Protein AF-A0AAV2HL04-F1 (afdb_monomer)

InterPro domains:
  IPR007726 SS18, N-terminal [PF05030] (14-73)

Sequence (78 aa):
MSTAYVPPHQKPPNPPPTQATIQKMLDENTQLIQTISDYQMKGKSTECIQYQQLLHRNLVYLANLADSSTNVHALLPV

Radius of gyration: 20.86 Å; Cα contacts (8 Å, |Δi|>4): 20; chains: 1; bounding box: 35×48×64 Å

Organism: Lymnaea stagnalis (NCBI:txid6523)

Secondary structure (DSSP, 8-state):
----------PPP-PPPPHHHHHHHHHHHHHHHHHHHHHHHTT-HHHHHHHHHHHHHHHHHHHHHHHHHS-SSSS---

Solvent-accessible surface area (backbone atoms only — not comparable to full-atom values): 4886 Å² total; per-residue (Å²): 139,81,85,80,82,77,82,83,78,80,70,74,74,75,74,74,82,47,70,68,56,54,51,52,51,52,51,50,44,52,54,45,53,54,51,35,52,54,26,57,78,71,67,39,60,70,60,27,53,55,47,48,54,52,45,49,51,53,52,51,50,52,50,53,48,53,52,66,68,50,64,81,85,79,82,78,84,134

Foldseek 3Di:
DDDDDDDDDPPPDDPQQDPVNLVVLVVVLVVLVVVLVVCVVVVVVVVNVVSVVVSVVSVVVVVVSVVVVPPVPPDDDD

Nearest PDB structures (foldseek):
  2jd7-assembly1_L  TM=6.967E-01  e=8.783E+00  Pyrococcus furiosus
  2x17-assembly1_4  TM=6.478E-01  e=8.783E+00  Pyrococcus furiosus

Mean predicted aligned error: 12.39 Å

Structure (mmCIF, N/CA/C/O backbone):
data_AF-A0AAV2HL04-F1
#
_entry.id   AF-A0AAV2HL04-F1
#
loop_
_atom_site.group_PDB
_atom_site.id
_atom_site.type_symbol
_atom_site.label_atom_id
_atom_site.label_alt_id
_atom_site.label_comp_id
_atom_site.label_asym_id
_atom_site.label_entity_id
_atom_site.label_seq_id
_atom_site.pdbx_PDB_ins_code
_atom_site.Cartn_x
_atom_site.Cartn_y
_atom_site.Cartn_z
_atom_site.occupancy
_atom_site.B_iso_or_equiv
_atom_site.auth_seq_id
_atom_site.auth_comp_id
_atom_site.auth_asym_id
_atom_site.auth_atom_id
_atom_site.pdbx_PDB_model_num
ATOM 1 N N . MET A 1 1 ? 22.645 26.230 -48.043 1.00 50.38 1 MET A N 1
ATOM 2 C CA . MET A 1 1 ? 22.208 26.429 -46.647 1.00 50.38 1 MET A CA 1
ATOM 3 C C . MET A 1 1 ? 20.932 25.632 -46.464 1.00 50.38 1 MET A C 1
ATOM 5 O O . MET A 1 1 ? 19.924 26.019 -47.035 1.00 50.38 1 MET A O 1
ATOM 9 N N . SER A 1 2 ? 20.995 24.485 -45.789 1.00 47.81 2 SER A N 1
ATOM 10 C CA . SER A 1 2 ? 19.831 23.610 -45.609 1.00 47.81 2 SER A CA 1
ATOM 11 C C . SER A 1 2 ? 19.343 23.733 -44.176 1.00 47.81 2 SER A C 1
ATOM 13 O O . SER A 1 2 ? 20.100 23.516 -43.233 1.00 47.81 2 SER A O 1
ATOM 15 N N . THR A 1 3 ? 18.092 24.144 -44.026 1.00 60.22 3 THR A N 1
ATOM 16 C CA . THR A 1 3 ? 17.404 24.277 -42.748 1.00 60.22 3 THR A CA 1
ATOM 17 C C . THR A 1 3 ? 17.177 22.887 -42.156 1.00 60.22 3 THR A C 1
ATOM 19 O O . THR A 1 3 ? 16.381 22.099 -42.662 1.00 60.22 3 THR A O 1
ATOM 22 N N . ALA A 1 4 ? 17.904 22.564 -41.086 1.00 58.44 4 ALA A N 1
ATOM 23 C CA . ALA A 1 4 ? 17.635 21.381 -40.281 1.00 58.44 4 ALA A CA 1
ATOM 24 C C . ALA A 1 4 ? 16.315 21.600 -39.528 1.00 58.44 4 ALA A C 1
ATOM 26 O O . ALA A 1 4 ? 16.233 22.399 -38.596 1.00 58.44 4 ALA A O 1
ATOM 27 N N . TYR A 1 5 ? 15.266 20.925 -39.989 1.00 64.06 5 TYR A N 1
ATOM 28 C CA . TYR A 1 5 ? 13.966 20.869 -39.337 1.00 64.06 5 TYR A CA 1
ATOM 29 C C . TYR A 1 5 ? 14.105 20.078 -38.029 1.00 64.06 5 TYR A C 1
ATOM 31 O O . TYR A 1 5 ? 14.365 18.877 -38.054 1.00 64.06 5 TYR A O 1
ATOM 39 N N . VAL A 1 6 ? 13.982 20.757 -36.886 1.00 62.28 6 VAL A N 1
ATOM 40 C CA . VAL A 1 6 ? 14.024 20.137 -35.553 1.00 62.28 6 VAL A CA 1
ATOM 41 C C . VAL A 1 6 ? 12.590 19.758 -35.159 1.00 62.28 6 VAL A C 1
ATOM 43 O O . VAL A 1 6 ? 11.767 20.660 -34.990 1.00 62.28 6 VAL A O 1
ATOM 46 N N . PRO A 1 7 ? 12.238 18.464 -35.038 1.00 62.09 7 PRO A N 1
ATOM 47 C CA . PRO A 1 7 ? 10.898 18.069 -34.617 1.00 62.09 7 PRO A CA 1
ATOM 48 C C . PRO A 1 7 ? 10.656 18.437 -33.141 1.00 62.09 7 PRO A C 1
ATOM 50 O O . PRO A 1 7 ? 11.572 18.344 -32.317 1.00 62.09 7 PRO A O 1
ATOM 53 N N . PRO A 1 8 ? 9.431 18.851 -32.770 1.00 58.81 8 PRO A N 1
ATOM 54 C CA . PRO A 1 8 ? 9.131 19.269 -31.413 1.00 58.81 8 PRO A CA 1
ATOM 55 C C . PRO A 1 8 ? 8.925 18.059 -30.490 1.00 58.81 8 PRO A C 1
ATOM 57 O O . PRO A 1 8 ? 8.127 17.169 -30.765 1.00 58.81 8 PRO A O 1
ATOM 60 N N . HIS A 1 9 ? 9.583 18.102 -29.332 1.00 56.59 9 HIS A N 1
ATOM 61 C CA . HIS A 1 9 ? 9.057 17.589 -28.062 1.00 56.59 9 HIS A CA 1
ATOM 62 C C . HIS A 1 9 ? 8.687 16.097 -27.965 1.00 56.59 9 HIS A C 1
ATOM 64 O O . HIS A 1 9 ? 7.620 15.744 -27.460 1.00 56.59 9 HIS A O 1
ATOM 70 N N . GLN A 1 10 ? 9.633 15.203 -28.249 1.00 59.0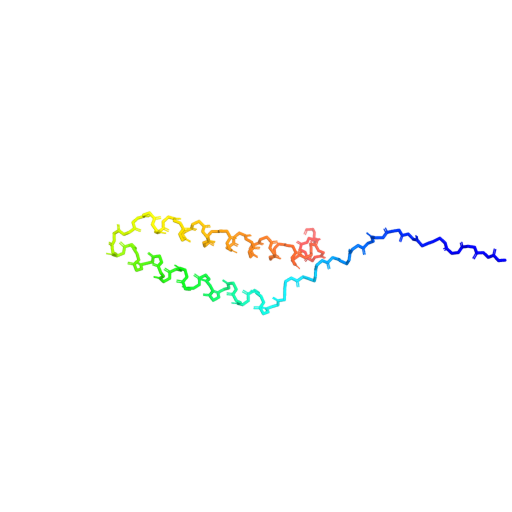3 10 GLN A N 1
ATOM 71 C CA . GLN A 1 10 ? 9.656 13.936 -27.515 1.00 59.03 10 GLN A CA 1
ATOM 72 C C . GLN A 1 10 ? 10.163 14.228 -26.097 1.00 59.03 10 GLN A C 1
ATOM 74 O O . GLN A 1 10 ? 11.364 14.226 -25.834 1.00 59.03 10 GLN A O 1
ATOM 79 N N . LYS A 1 11 ? 9.236 14.561 -25.184 1.00 61.00 11 LYS A N 1
ATOM 80 C CA . LYS A 1 11 ? 9.515 14.491 -23.743 1.00 61.00 11 LYS A CA 1
ATOM 81 C C . LYS A 1 11 ? 10.124 13.109 -23.487 1.00 61.00 11 LYS A C 1
ATOM 83 O O . LYS A 1 11 ? 9.522 12.132 -23.942 1.00 61.00 11 LYS A O 1
ATOM 88 N N . PRO A 1 12 ? 11.293 13.009 -22.833 1.00 57.25 12 PRO A N 1
ATOM 89 C CA . PRO A 1 12 ? 11.865 11.708 -22.542 1.00 57.25 12 PRO A CA 1
ATOM 90 C C . PRO A 1 12 ? 10.810 10.892 -21.785 1.00 57.25 12 PRO A C 1
ATOM 92 O O . PRO A 1 12 ? 10.146 11.454 -20.904 1.00 57.25 12 PRO A O 1
ATOM 95 N N . PRO A 1 13 ? 10.593 9.613 -22.140 1.00 59.41 13 PRO A N 1
ATOM 96 C CA . PRO A 1 13 ? 9.761 8.746 -21.325 1.00 59.41 13 PRO A CA 1
ATOM 97 C C . PRO A 1 13 ? 10.331 8.809 -19.911 1.00 59.41 13 PRO A C 1
ATOM 99 O O . PRO A 1 13 ? 11.549 8.710 -19.738 1.00 59.41 13 PRO A O 1
ATOM 102 N N . ASN A 1 14 ? 9.473 9.061 -18.918 1.00 60.47 14 ASN A N 1
ATOM 103 C CA . ASN A 1 14 ? 9.893 9.000 -17.524 1.00 60.47 14 ASN A CA 1
ATOM 104 C C . ASN A 1 14 ? 10.721 7.721 -17.350 1.00 60.47 14 ASN A C 1
ATOM 106 O O . ASN A 1 14 ? 10.279 6.669 -17.829 1.00 60.47 14 ASN A O 1
ATOM 110 N N . PRO A 1 15 ? 11.921 7.803 -16.747 1.00 60.12 15 PRO A N 1
ATOM 111 C CA . PRO A 1 15 ? 12.760 6.632 -16.590 1.00 60.12 15 PRO A CA 1
ATOM 112 C C . PRO A 1 15 ? 11.922 5.527 -15.940 1.00 60.12 15 PRO A C 1
ATOM 114 O O . PRO A 1 15 ? 11.145 5.830 -15.023 1.00 60.12 15 PRO A O 1
ATOM 117 N N . PRO A 1 16 ? 12.023 4.278 -16.431 1.00 63.78 16 PRO A N 1
ATOM 118 C CA . PRO A 1 16 ? 11.304 3.171 -15.829 1.00 63.78 16 PRO A CA 1
ATOM 119 C C . PRO A 1 16 ? 11.599 3.177 -14.325 1.00 63.78 16 PRO A C 1
ATOM 121 O O . PRO A 1 16 ? 12.738 3.468 -13.935 1.00 63.78 16 PRO A O 1
ATOM 124 N N . PRO A 1 17 ? 10.586 2.939 -13.474 1.00 66.56 17 PRO A N 1
ATOM 125 C CA . PRO A 1 17 ? 10.772 2.977 -12.032 1.00 66.56 17 PRO A CA 1
ATOM 126 C C . PRO A 1 17 ? 11.957 2.088 -11.668 1.00 66.56 17 PRO A C 1
ATOM 128 O O . PRO A 1 17 ? 12.038 0.923 -12.060 1.00 66.56 17 PRO A O 1
ATOM 131 N N . THR A 1 18 ? 12.927 2.681 -10.981 1.00 77.50 18 THR A N 1
ATOM 132 C CA . THR A 1 18 ? 14.173 1.997 -10.658 1.00 77.50 18 THR A CA 1
ATOM 133 C C . THR A 1 18 ? 13.899 0.895 -9.642 1.00 77.50 18 THR A C 1
ATOM 135 O O . THR A 1 18 ? 12.949 0.965 -8.859 1.00 77.50 18 THR A O 1
ATOM 138 N N . GLN A 1 19 ? 14.765 -0.118 -9.604 1.00 80.00 19 GLN A N 1
ATOM 139 C CA . GLN A 1 19 ? 14.683 -1.194 -8.612 1.00 80.00 19 GLN A CA 1
ATOM 140 C C . GLN A 1 19 ? 14.576 -0.648 -7.175 1.00 80.00 19 GLN A C 1
ATOM 142 O O . GLN A 1 19 ? 13.837 -1.193 -6.363 1.00 80.00 19 GLN A O 1
ATOM 147 N N . ALA A 1 20 ? 15.238 0.475 -6.879 1.00 85.19 20 ALA A N 1
ATOM 148 C CA . ALA A 1 20 ? 15.136 1.164 -5.594 1.00 85.19 20 ALA A CA 1
ATOM 149 C C . ALA A 1 20 ? 13.708 1.653 -5.278 1.00 85.19 20 ALA A C 1
ATOM 151 O O . ALA A 1 20 ? 13.249 1.528 -4.144 1.00 85.19 20 ALA A O 1
ATOM 152 N N . THR A 1 21 ? 12.982 2.179 -6.269 1.00 84.88 21 THR A N 1
ATOM 153 C CA . THR A 1 21 ? 11.580 2.591 -6.107 1.00 84.88 21 THR A CA 1
ATOM 154 C C . THR A 1 21 ? 10.669 1.389 -5.870 1.00 84.88 21 THR A C 1
ATOM 156 O O . THR A 1 21 ? 9.799 1.450 -5.004 1.00 84.88 21 THR A O 1
ATOM 159 N N . ILE A 1 22 ? 10.902 0.283 -6.583 1.00 88.25 22 ILE A N 1
ATOM 160 C CA . ILE A 1 22 ? 10.157 -0.972 -6.402 1.00 88.25 22 ILE A CA 1
ATOM 161 C C . ILE A 1 22 ? 10.372 -1.516 -4.983 1.00 88.25 22 ILE A C 1
ATOM 163 O O . ILE A 1 22 ? 9.403 -1.815 -4.290 1.00 88.25 22 ILE A O 1
ATOM 167 N N . GLN A 1 23 ? 11.622 -1.565 -4.513 1.00 89.31 23 GLN A N 1
ATOM 168 C CA . GLN A 1 23 ? 11.950 -2.009 -3.153 1.00 89.31 23 GLN A CA 1
ATOM 169 C C . GLN A 1 23 ? 11.288 -1.133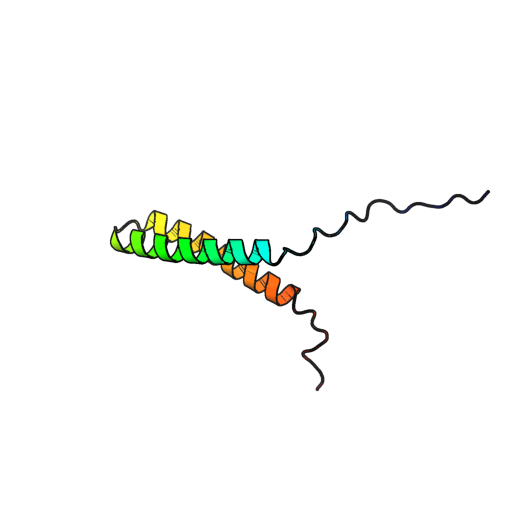 -2.086 1.00 89.31 23 GLN A C 1
ATOM 171 O O . GLN A 1 23 ? 10.747 -1.656 -1.117 1.00 89.31 23 GLN A O 1
ATOM 176 N N . LYS A 1 24 ? 11.262 0.192 -2.284 1.00 89.38 24 LYS A N 1
ATOM 177 C CA . LYS A 1 24 ? 10.561 1.105 -1.375 1.00 89.38 24 LYS A CA 1
ATOM 178 C C . LYS A 1 24 ? 9.060 0.805 -1.305 1.00 89.38 24 LYS A C 1
ATOM 180 O O . LYS A 1 24 ? 8.503 0.796 -0.215 1.00 89.38 24 LYS A O 1
ATOM 185 N N . MET A 1 25 ? 8.415 0.527 -2.441 1.00 90.38 25 MET A N 1
ATOM 186 C CA . MET A 1 25 ? 7.003 0.123 -2.452 1.00 90.38 25 MET A CA 1
ATOM 187 C C . MET A 1 25 ? 6.769 -1.220 -1.752 1.00 90.38 25 MET A C 1
ATOM 189 O O . MET A 1 25 ? 5.744 -1.390 -1.101 1.00 90.38 25 MET A O 1
ATOM 193 N N . LEU A 1 26 ? 7.694 -2.176 -1.867 1.00 93.25 26 LEU A N 1
ATOM 194 C CA . LEU A 1 26 ? 7.589 -3.460 -1.167 1.00 93.25 26 LEU A CA 1
ATOM 195 C C . LEU A 1 26 ? 7.730 -3.303 0.355 1.00 93.25 26 LEU A C 1
ATOM 197 O O . LEU A 1 26 ? 6.981 -3.932 1.106 1.00 93.25 26 LEU A O 1
ATOM 201 N N . ASP A 1 27 ? 8.636 -2.435 0.810 1.00 94.75 27 ASP A N 1
ATOM 202 C CA . ASP A 1 27 ? 8.755 -2.077 2.227 1.00 94.75 27 ASP A CA 1
ATOM 203 C C . ASP A 1 27 ? 7.472 -1.402 2.737 1.00 94.75 27 ASP A C 1
ATOM 205 O O . ASP A 1 27 ? 6.899 -1.821 3.744 1.00 94.75 27 ASP A O 1
ATOM 209 N N . GLU A 1 28 ? 6.944 -0.439 1.975 1.00 94.44 28 GLU A N 1
ATOM 210 C CA . GLU A 1 28 ? 5.683 0.238 2.285 1.00 94.44 28 GLU A CA 1
ATOM 211 C C . GLU A 1 28 ? 4.517 -0.757 2.377 1.00 94.44 28 GLU A C 1
ATOM 213 O O . GLU A 1 28 ? 3.747 -0.718 3.334 1.00 94.44 28 GLU A O 1
ATOM 218 N N . ASN A 1 29 ? 4.421 -1.712 1.448 1.00 95.44 29 ASN A N 1
ATOM 219 C CA . ASN A 1 29 ? 3.406 -2.765 1.494 1.00 95.44 29 ASN A CA 1
ATOM 220 C C . ASN A 1 29 ? 3.524 -3.621 2.759 1.00 95.44 29 ASN A C 1
ATOM 222 O O . ASN A 1 29 ? 2.511 -3.971 3.364 1.00 95.44 29 ASN A O 1
ATOM 226 N N . THR A 1 30 ? 4.749 -3.926 3.189 1.00 96.12 30 THR A N 1
ATOM 227 C CA . THR A 1 30 ? 4.998 -4.695 4.414 1.00 96.12 30 THR A CA 1
ATOM 228 C C . THR A 1 30 ? 4.526 -3.923 5.646 1.00 96.12 30 THR A C 1
ATOM 230 O O . THR A 1 30 ? 3.812 -4.475 6.486 1.00 96.12 30 THR A O 1
ATOM 233 N N . GLN A 1 31 ? 4.845 -2.630 5.7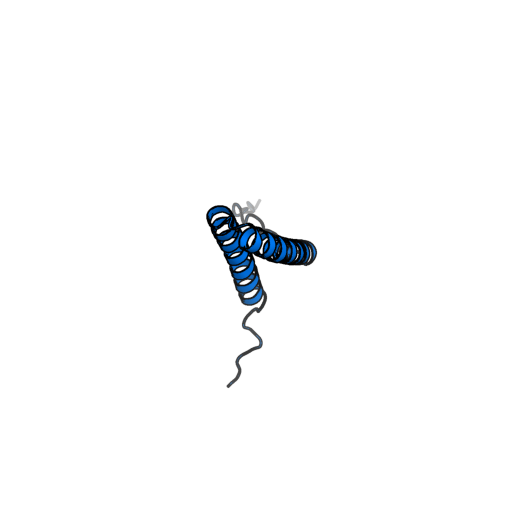29 1.00 95.88 31 GLN A N 1
ATOM 234 C CA . GLN A 1 31 ? 4.383 -1.765 6.817 1.00 95.88 31 GLN A CA 1
ATOM 235 C C . GLN A 1 31 ? 2.861 -1.576 6.811 1.00 95.88 31 GLN A C 1
ATOM 237 O O . GLN A 1 31 ? 2.234 -1.601 7.874 1.00 95.88 31 GLN A O 1
ATOM 242 N N . LEU A 1 32 ? 2.247 -1.442 5.633 1.00 95.44 32 LEU A N 1
ATOM 243 C CA . LEU A 1 32 ? 0.795 -1.349 5.483 1.00 95.44 32 LEU A CA 1
ATOM 244 C C . LEU A 1 32 ? 0.100 -2.608 5.999 1.00 95.44 32 LEU A C 1
ATOM 246 O O . LEU A 1 32 ? -0.850 -2.490 6.764 1.00 95.44 32 LEU A O 1
ATOM 250 N N . ILE A 1 33 ? 0.588 -3.802 5.652 1.00 95.69 33 ILE A N 1
ATOM 251 C CA . ILE A 1 33 ? 0.013 -5.071 6.128 1.00 95.69 33 ILE A CA 1
ATOM 252 C C . ILE A 1 33 ? 0.084 -5.168 7.658 1.00 95.69 33 ILE A C 1
ATOM 254 O O . ILE A 1 33 ? -0.911 -5.516 8.297 1.00 95.69 33 ILE A O 1
ATOM 258 N N . GLN A 1 34 ? 1.226 -4.815 8.255 1.00 96.25 34 GLN A N 1
ATOM 259 C CA . GLN A 1 34 ? 1.387 -4.796 9.715 1.00 96.25 34 GLN A CA 1
ATOM 260 C C . GLN A 1 34 ? 0.421 -3.805 10.376 1.00 96.25 34 GLN A C 1
ATOM 262 O O . GLN A 1 34 ? -0.279 -4.149 11.327 1.00 96.25 34 GLN A O 1
ATOM 267 N N . THR A 1 35 ? 0.324 -2.596 9.822 1.00 94.75 35 THR A N 1
ATOM 268 C CA . THR A 1 35 ? -0.564 -1.536 10.320 1.00 94.75 35 THR A CA 1
ATOM 269 C C . THR A 1 35 ? -2.039 -1.928 10.206 1.00 94.75 35 THR A C 1
ATOM 271 O O . THR A 1 35 ? -2.812 -1.720 11.139 1.00 94.75 35 THR A O 1
ATOM 274 N N . ILE A 1 36 ? -2.441 -2.543 9.089 1.00 95.00 36 ILE A N 1
ATOM 275 C CA . ILE A 1 36 ? -3.799 -3.060 8.877 1.00 95.00 36 ILE A CA 1
ATOM 276 C C . ILE A 1 36 ? -4.129 -4.122 9.929 1.00 95.00 36 ILE A C 1
ATOM 278 O O . ILE A 1 36 ? -5.199 -4.058 10.529 1.00 95.00 36 ILE A O 1
ATOM 282 N N . SER A 1 37 ? -3.217 -5.067 10.176 1.00 95.00 37 SER A N 1
ATOM 283 C CA . SER A 1 37 ? -3.395 -6.119 11.186 1.00 95.00 37 SER A CA 1
ATOM 284 C C . SER A 1 37 ? -3.598 -5.531 12.588 1.00 95.00 37 SER A C 1
ATOM 286 O O . SER A 1 37 ? -4.560 -5.868 13.280 1.00 95.00 37 SER A O 1
ATOM 288 N N . ASP A 1 38 ? -2.763 -4.565 12.978 1.00 95.12 38 ASP A N 1
ATOM 289 C CA . ASP A 1 38 ? -2.878 -3.868 14.262 1.00 95.12 38 ASP A CA 1
ATOM 290 C C . ASP A 1 38 ? -4.207 -3.092 14.388 1.00 95.12 38 ASP A C 1
ATOM 292 O O . ASP A 1 38 ? -4.885 -3.159 15.419 1.00 95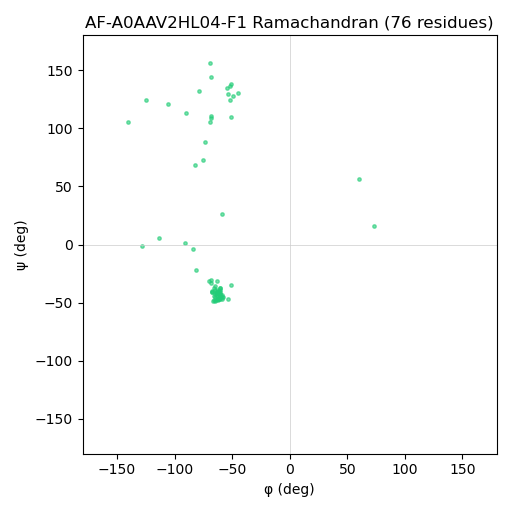.12 38 ASP A O 1
ATOM 296 N N . TYR A 1 39 ? -4.658 -2.423 13.320 1.00 93.56 39 TYR A N 1
ATOM 297 C CA . TYR A 1 39 ? -5.950 -1.730 13.318 1.00 93.56 39 TYR A CA 1
ATOM 298 C C . TYR A 1 39 ? -7.159 -2.660 13.333 1.00 93.56 39 TYR A C 1
ATOM 300 O O . TYR A 1 39 ? -8.169 -2.310 13.951 1.00 93.56 39 TYR A O 1
ATOM 308 N N . GLN A 1 40 ? -7.065 -3.847 12.733 1.00 91.19 40 GLN A N 1
ATOM 309 C CA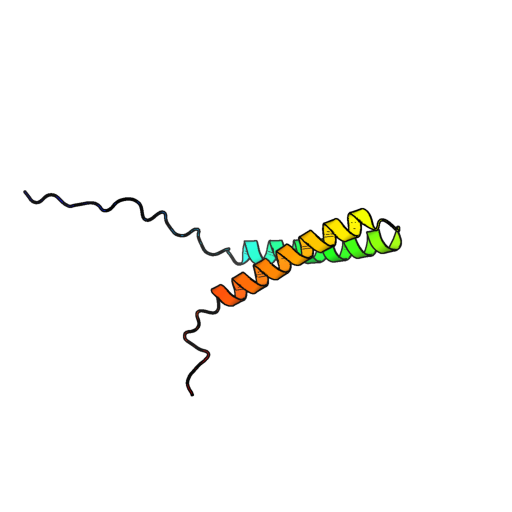 . GLN A 1 40 ? -8.096 -4.876 12.870 1.00 91.19 40 GLN A CA 1
ATOM 310 C C . GLN A 1 40 ? -8.224 -5.331 14.324 1.00 91.19 40 GLN A C 1
ATOM 312 O O . GLN A 1 40 ? -9.338 -5.375 14.844 1.00 91.19 40 GLN A O 1
ATOM 317 N N . MET A 1 41 ? -7.102 -5.570 15.013 1.00 93.06 41 MET A N 1
ATOM 318 C CA . MET A 1 41 ? -7.107 -5.938 16.435 1.00 93.06 41 MET A CA 1
ATOM 319 C C . MET A 1 41 ? -7.678 -4.831 17.333 1.00 93.06 41 MET A C 1
ATOM 321 O O . MET A 1 41 ? -8.317 -5.121 18.341 1.00 93.06 41 MET A O 1
ATOM 325 N N . LYS A 1 42 ? -7.498 -3.560 16.955 1.00 93.31 42 LYS A N 1
ATOM 326 C CA . LYS A 1 42 ? -8.028 -2.390 17.681 1.00 93.31 42 LYS A CA 1
ATOM 327 C C . LYS A 1 42 ? -9.482 -2.040 17.335 1.00 93.31 42 LYS A C 1
ATOM 329 O O . LYS A 1 42 ? -10.021 -1.099 17.913 1.00 93.31 42 LYS A O 1
ATOM 334 N N . GLY A 1 43 ? -10.115 -2.742 16.390 1.00 91.69 43 GLY A N 1
ATOM 335 C CA . GLY A 1 43 ? -11.484 -2.455 15.941 1.00 91.69 43 GLY A CA 1
ATOM 336 C C . GLY A 1 43 ? -11.625 -1.194 15.074 1.00 91.69 43 GLY A C 1
ATOM 337 O O . GLY A 1 43 ? -12.737 -0.710 14.861 1.00 91.69 43 GLY A O 1
ATOM 338 N N . LYS A 1 44 ? -10.521 -0.656 14.539 1.00 91.00 44 LYS A N 1
ATOM 339 C CA . LYS A 1 44 ? -10.489 0.541 13.679 1.00 91.00 44 LYS A CA 1
ATOM 340 C C . LYS A 1 44 ? -10.819 0.190 12.224 1.00 91.00 44 LYS A C 1
ATOM 342 O O . LYS A 1 44 ? -9.966 0.237 11.339 1.00 91.00 44 LYS A O 1
ATOM 347 N N . SER A 1 45 ? -12.072 -0.199 11.980 1.00 86.75 45 SER A N 1
ATOM 348 C CA . SER A 1 45 ? -12.517 -0.679 10.659 1.00 86.75 45 SER A CA 1
ATOM 349 C C . SER A 1 45 ? -12.368 0.366 9.548 1.00 86.75 45 SER A C 1
ATOM 351 O O . SER A 1 45 ? -11.986 0.015 8.436 1.00 86.75 45 SER A O 1
ATOM 353 N N . THR A 1 46 ? -12.615 1.646 9.833 1.00 91.50 46 THR A N 1
ATOM 354 C CA . THR A 1 46 ? -12.531 2.719 8.828 1.00 91.50 46 THR A CA 1
ATOM 355 C C . THR A 1 46 ? -11.098 2.928 8.338 1.00 91.50 46 THR A C 1
ATOM 357 O O . THR A 1 46 ? -10.847 2.928 7.133 1.00 91.50 46 THR A O 1
ATOM 360 N N . GLU A 1 47 ? -10.141 3.042 9.261 1.00 91.69 47 GLU A N 1
ATOM 361 C CA . GLU A 1 47 ? -8.717 3.136 8.942 1.00 91.69 47 GLU A CA 1
ATOM 362 C C . GLU A 1 47 ? -8.239 1.884 8.199 1.00 91.69 47 GLU A C 1
ATOM 364 O O . GLU A 1 47 ? -7.584 1.998 7.167 1.00 91.69 47 GLU A O 1
ATOM 369 N N . CYS A 1 48 ? -8.632 0.691 8.657 1.00 92.19 48 CYS A N 1
ATOM 370 C CA . CYS A 1 48 ? -8.304 -0.574 8.001 1.00 92.19 48 CYS A CA 1
ATOM 371 C C . CYS A 1 48 ? -8.707 -0.581 6.514 1.00 92.19 48 CYS A C 1
ATOM 373 O O . CYS A 1 48 ? -7.885 -0.919 5.663 1.00 92.19 48 CYS A O 1
ATOM 375 N N . ILE A 1 49 ? -9.927 -0.138 6.183 1.00 92.44 49 ILE A N 1
ATOM 376 C CA . ILE A 1 49 ? -10.405 -0.050 4.793 1.00 92.44 49 ILE A CA 1
ATOM 377 C C . ILE A 1 49 ? -9.558 0.937 3.977 1.00 92.44 49 ILE A C 1
ATOM 379 O O . ILE A 1 49 ? -9.190 0.637 2.841 1.00 92.44 49 ILE A O 1
ATOM 383 N N . GLN A 1 50 ? -9.208 2.094 4.546 1.00 93.62 50 GLN A N 1
ATOM 384 C CA . GLN A 1 50 ? -8.371 3.083 3.863 1.00 93.62 50 GLN A CA 1
ATOM 385 C C . GLN A 1 50 ? -6.982 2.517 3.536 1.00 93.62 50 GLN A C 1
ATOM 387 O O . GLN A 1 50 ? -6.518 2.620 2.398 1.00 93.62 50 GLN A O 1
ATOM 392 N N . TYR A 1 51 ? -6.337 1.867 4.506 1.00 94.38 51 TYR A N 1
ATOM 393 C CA . TYR A 1 51 ? -5.028 1.254 4.295 1.00 94.38 51 TYR A CA 1
ATOM 394 C C . TYR A 1 51 ? -5.095 0.053 3.343 1.00 94.38 51 TYR A C 1
ATOM 396 O O . TYR A 1 51 ? -4.176 -0.135 2.547 1.00 94.38 51 TYR A O 1
ATOM 404 N N . GLN A 1 52 ? -6.192 -0.712 3.336 1.00 92.81 52 GLN A N 1
ATOM 405 C CA . GLN A 1 52 ? -6.411 -1.776 2.350 1.00 92.81 52 GLN A CA 1
ATOM 406 C C . GLN A 1 52 ? -6.501 -1.240 0.919 1.00 92.81 52 GLN A C 1
ATOM 408 O O . GLN A 1 52 ? -5.916 -1.835 0.016 1.00 92.81 52 GLN A O 1
ATOM 413 N N . GLN A 1 53 ? -7.191 -0.117 0.695 1.00 94.81 53 GLN A N 1
ATOM 414 C CA . GLN A 1 53 ? -7.260 0.502 -0.634 1.00 94.81 53 GLN A CA 1
ATOM 415 C C . GLN A 1 53 ? -5.882 0.969 -1.114 1.00 94.81 53 GLN A C 1
ATOM 417 O O . GLN A 1 53 ? -5.531 0.767 -2.279 1.00 94.81 53 GLN A O 1
ATOM 422 N N . LEU A 1 54 ? -5.083 1.553 -0.216 1.00 92.75 54 LEU A N 1
ATOM 423 C CA . LEU A 1 54 ? -3.717 1.968 -0.527 1.00 92.75 54 LEU A CA 1
ATOM 424 C C . LEU A 1 54 ? -2.829 0.763 -0.874 1.00 92.75 54 LEU A C 1
ATOM 426 O O . LEU A 1 54 ? -2.179 0.764 -1.920 1.00 92.75 54 LEU A O 1
ATOM 430 N N . LEU A 1 55 ? -2.872 -0.294 -0.056 1.00 93.75 55 LEU A N 1
ATOM 431 C CA . LEU A 1 55 ? -2.148 -1.539 -0.311 1.00 93.75 55 LEU A CA 1
ATOM 432 C C . LEU A 1 55 ? -2.553 -2.157 -1.656 1.00 93.75 55 LEU A C 1
ATOM 434 O O . LEU A 1 55 ? -1.693 -2.536 -2.449 1.00 93.75 55 LEU A O 1
ATOM 438 N N . HIS A 1 56 ? -3.854 -2.211 -1.952 1.00 94.12 56 HIS A N 1
ATOM 439 C CA . HIS A 1 56 ? -4.360 -2.726 -3.222 1.00 94.12 56 HIS A CA 1
ATOM 440 C C . HIS A 1 56 ? -3.805 -1.937 -4.413 1.00 94.12 56 HIS A C 1
ATOM 442 O O . HIS A 1 56 ? -3.318 -2.534 -5.372 1.00 94.12 56 HIS A O 1
ATOM 448 N N . ARG A 1 57 ? -3.803 -0.600 -4.337 1.00 92.69 57 ARG A N 1
ATOM 449 C CA . ARG A 1 57 ? -3.237 0.254 -5.388 1.00 92.69 57 ARG A CA 1
ATOM 450 C C . ARG A 1 57 ? -1.750 -0.019 -5.607 1.00 92.69 57 ARG A C 1
ATOM 452 O O . ARG A 1 57 ? -1.325 -0.103 -6.759 1.00 92.69 57 ARG A O 1
ATOM 459 N N . ASN A 1 58 ? -0.976 -0.184 -4.536 1.00 90.88 58 ASN A N 1
ATOM 460 C CA . ASN A 1 58 ? 0.451 -0.481 -4.640 1.00 90.88 58 ASN A CA 1
ATOM 461 C C . ASN A 1 58 ? 0.696 -1.847 -5.295 1.00 90.88 58 ASN A C 1
ATOM 463 O O . ASN A 1 58 ? 1.552 -1.959 -6.170 1.00 90.88 58 ASN A O 1
ATOM 467 N N . LEU A 1 59 ? -0.080 -2.870 -4.930 1.00 92.00 59 LEU A N 1
ATOM 468 C CA . LEU A 1 59 ? 0.019 -4.204 -5.529 1.00 92.00 59 LEU A CA 1
ATOM 469 C C . LEU A 1 59 ? -0.377 -4.206 -7.010 1.00 92.00 59 LEU A C 1
ATOM 471 O O . LEU A 1 59 ? 0.343 -4.772 -7.827 1.00 92.00 59 LEU A O 1
ATOM 475 N N . VAL A 1 60 ? -1.472 -3.530 -7.373 1.00 92.94 60 VAL A N 1
ATOM 476 C CA . VAL A 1 60 ? -1.906 -3.396 -8.774 1.00 92.94 60 VAL A CA 1
ATOM 477 C C . VAL A 1 60 ? -0.872 -2.630 -9.597 1.00 92.94 60 VAL A C 1
ATOM 479 O O . VAL A 1 60 ? -0.577 -3.017 -10.723 1.00 92.94 60 VAL A O 1
ATOM 482 N N . TYR A 1 61 ? -0.279 -1.567 -9.046 1.00 90.19 61 TYR A N 1
ATOM 483 C CA . TYR A 1 61 ? 0.801 -0.845 -9.718 1.00 90.19 61 TYR A CA 1
ATOM 484 C C . TYR A 1 61 ? 2.026 -1.735 -9.947 1.00 90.19 61 TYR A C 1
ATOM 486 O O . TYR A 1 61 ? 2.556 -1.755 -11.054 1.00 90.19 61 TYR A O 1
ATOM 494 N N . LEU A 1 62 ? 2.453 -2.501 -8.938 1.00 88.88 62 LEU A N 1
ATOM 495 C CA . LEU A 1 62 ? 3.565 -3.444 -9.072 1.00 88.88 62 LEU A CA 1
ATOM 496 C C . LEU A 1 62 ? 3.262 -4.551 -10.091 1.00 88.88 62 LEU A C 1
ATOM 498 O O . LEU A 1 6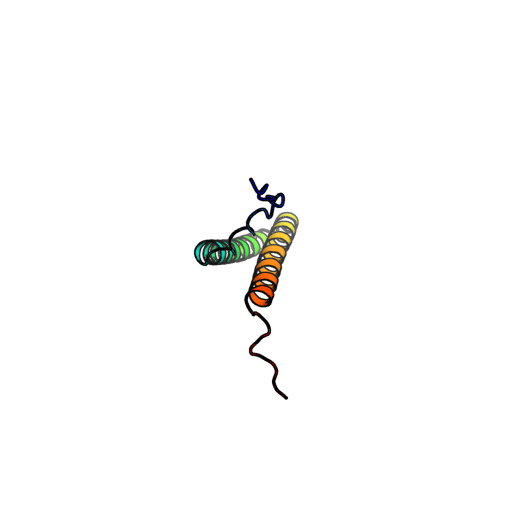2 ? 4.145 -4.903 -10.866 1.00 88.88 62 LEU A O 1
ATOM 502 N N . ALA A 1 63 ? 2.026 -5.055 -10.134 1.00 88.06 63 ALA A N 1
ATOM 503 C CA . ALA A 1 63 ? 1.592 -6.044 -11.116 1.00 88.06 63 ALA A CA 1
ATOM 504 C C . ALA A 1 63 ? 1.609 -5.478 -12.544 1.00 88.06 63 ALA A C 1
ATOM 506 O O . ALA A 1 63 ? 2.216 -6.075 -13.425 1.00 88.06 63 ALA A O 1
ATOM 507 N N . ASN A 1 64 ? 1.032 -4.290 -12.761 1.00 86.50 64 ASN A N 1
ATOM 508 C CA . ASN A 1 64 ? 1.071 -3.605 -14.058 1.00 86.50 64 ASN A CA 1
ATOM 509 C C . ASN A 1 64 ? 2.504 -3.289 -14.494 1.00 86.50 64 ASN A C 1
ATOM 511 O O . ASN A 1 64 ? 2.828 -3.365 -15.676 1.00 86.50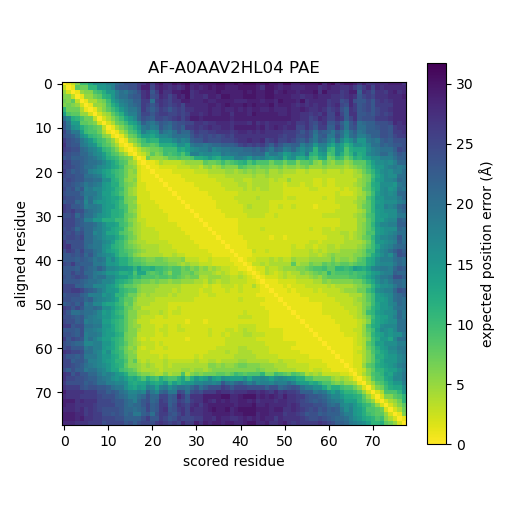 64 ASN A O 1
ATOM 515 N N . LEU A 1 65 ? 3.369 -2.928 -13.545 1.00 82.56 65 LEU A N 1
ATOM 516 C CA . LEU A 1 65 ? 4.777 -2.690 -13.817 1.00 82.56 65 LEU A CA 1
ATOM 517 C C . LEU A 1 65 ? 5.506 -3.982 -14.201 1.00 82.56 65 LEU A C 1
ATOM 519 O O . LEU A 1 65 ? 6.329 -3.940 -15.108 1.00 82.56 65 LEU A O 1
ATOM 523 N N . ALA A 1 66 ? 5.212 -5.103 -13.537 1.00 80.50 66 ALA A N 1
ATOM 524 C CA . ALA A 1 66 ? 5.756 -6.417 -13.874 1.00 80.50 66 ALA A CA 1
ATOM 525 C C . ALA A 1 66 ? 5.269 -6.912 -15.248 1.00 80.50 66 ALA A C 1
ATOM 527 O O . ALA A 1 66 ? 6.046 -7.496 -15.999 1.00 80.50 66 ALA A O 1
ATOM 528 N N . ASP A 1 67 ? 4.014 -6.633 -15.599 1.00 75.50 67 ASP A N 1
ATOM 529 C CA . ASP A 1 67 ? 3.451 -6.901 -16.928 1.00 75.50 67 ASP A CA 1
ATOM 530 C C . ASP A 1 67 ? 4.149 -6.034 -17.995 1.00 75.50 67 ASP A C 1
ATOM 532 O O . ASP A 1 67 ? 4.693 -6.540 -18.970 1.00 75.50 67 ASP A O 1
ATOM 536 N N . SER A 1 68 ? 4.301 -4.731 -17.727 1.00 66.69 68 SER A N 1
ATOM 537 C CA . SER A 1 68 ? 4.957 -3.777 -18.637 1.00 66.69 68 SER A CA 1
ATOM 538 C C . SER A 1 68 ? 6.469 -3.999 -18.791 1.00 66.69 68 SER A C 1
ATOM 540 O O . SER A 1 68 ? 7.039 -3.670 -19.832 1.00 66.69 68 SER A O 1
ATOM 542 N N . SER A 1 69 ? 7.150 -4.506 -17.756 1.00 57.12 69 SER A N 1
ATOM 543 C CA . SER A 1 69 ? 8.574 -4.870 -17.808 1.00 57.12 69 SER A CA 1
ATOM 544 C C . SER A 1 69 ? 8.799 -6.245 -18.439 1.00 57.12 69 SER A C 1
ATOM 546 O O . SER A 1 69 ? 9.871 -6.487 -19.000 1.00 57.12 69 SER A O 1
ATOM 548 N N . THR A 1 70 ? 7.775 -7.104 -18.443 1.00 52.06 70 THR A N 1
ATOM 549 C CA . THR A 1 70 ? 7.698 -8.294 -19.293 1.00 52.06 70 THR A CA 1
ATOM 550 C C . THR A 1 70 ? 7.374 -7.845 -20.715 1.00 52.06 70 THR A C 1
ATOM 552 O O . THR A 1 70 ? 6.275 -8.015 -21.228 1.00 52.06 70 THR A O 1
ATOM 555 N N . ASN A 1 71 ? 8.358 -7.244 -21.387 1.00 45.69 71 ASN A N 1
ATOM 556 C CA . ASN A 1 71 ? 8.326 -7.092 -22.834 1.00 45.69 71 ASN A CA 1
ATOM 557 C C . ASN A 1 71 ? 8.035 -8.477 -23.443 1.00 45.69 71 ASN A C 1
ATOM 559 O O . ASN A 1 71 ? 8.8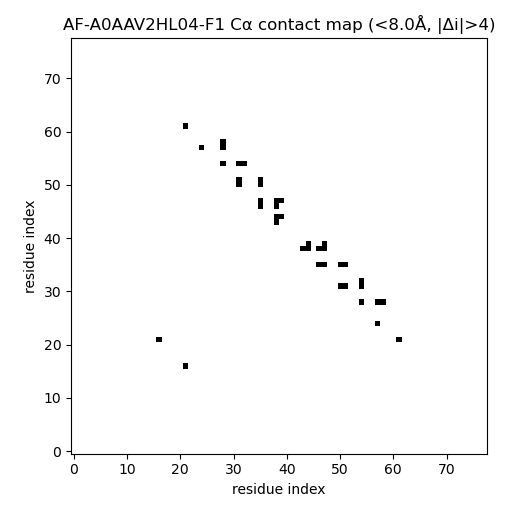60 -9.388 -23.368 1.00 45.69 71 ASN A O 1
ATOM 563 N N . VAL A 1 72 ? 6.830 -8.616 -23.994 1.00 47.22 72 VAL A N 1
ATOM 564 C CA . VAL A 1 72 ? 6.167 -9.791 -24.585 1.00 47.22 72 VAL A CA 1
ATOM 565 C C . VAL A 1 72 ? 6.906 -10.434 -25.774 1.00 47.22 72 VAL A C 1
ATOM 567 O O . VAL A 1 72 ? 6.298 -11.084 -26.617 1.00 47.22 72 VAL A O 1
ATOM 570 N N . HIS A 1 73 ? 8.227 -10.291 -25.867 1.00 43.59 73 HIS A N 1
ATOM 571 C CA . HIS A 1 73 ? 9.046 -10.862 -26.935 1.00 43.59 73 HIS A CA 1
ATOM 572 C C . HIS A 1 73 ? 9.608 -12.260 -26.621 1.00 43.59 73 HIS A C 1
ATOM 574 O O . HIS A 1 73 ? 10.329 -12.815 -27.445 1.00 43.59 73 HIS A O 1
ATOM 580 N N . ALA A 1 74 ? 9.304 -12.839 -25.452 1.00 48.41 74 ALA A N 1
ATOM 581 C CA . ALA A 1 74 ? 9.908 -14.106 -25.017 1.00 48.41 74 ALA A CA 1
ATOM 582 C C . ALA A 1 74 ? 8.931 -15.206 -24.563 1.00 48.41 74 ALA A C 1
ATOM 584 O O . ALA A 1 74 ? 9.395 -16.290 -24.224 1.00 48.41 74 ALA A O 1
ATOM 585 N N . LEU A 1 75 ? 7.610 -14.979 -24.547 1.00 46.16 75 LEU A N 1
ATOM 586 C CA . LEU A 1 75 ? 6.667 -15.973 -24.000 1.00 46.16 75 LEU A CA 1
ATOM 587 C C . LEU A 1 75 ? 5.714 -16.629 -25.001 1.00 46.16 75 LEU A C 1
ATOM 589 O O . LEU A 1 75 ? 4.908 -17.450 -24.581 1.00 46.16 75 LEU A O 1
ATOM 593 N N . LEU A 1 76 ? 5.843 -16.369 -26.305 1.00 48.00 76 LEU A N 1
ATOM 594 C CA . LEU A 1 76 ? 5.154 -17.164 -27.328 1.00 48.00 76 LEU A CA 1
ATOM 595 C C . LEU A 1 76 ? 6.059 -17.398 -28.548 1.00 48.00 76 LEU A C 1
ATOM 597 O O . LEU A 1 76 ? 6.230 -16.508 -29.381 1.00 48.00 76 LEU A O 1
ATOM 601 N N . PRO A 1 77 ? 6.580 -18.626 -28.686 1.00 39.81 77 PRO A N 1
ATOM 602 C CA . PRO A 1 77 ? 6.371 -19.355 -29.927 1.00 39.81 77 PRO A CA 1
ATOM 603 C C . PRO A 1 77 ? 5.729 -20.727 -29.676 1.00 39.81 77 PRO A C 1
ATOM 605 O O . PRO A 1 77 ? 6.290 -21.546 -28.954 1.00 39.81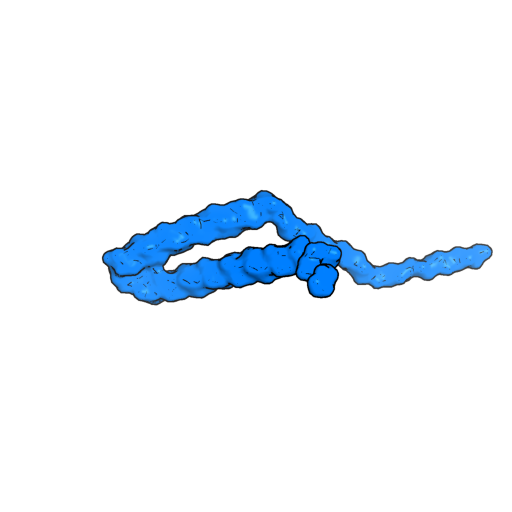 77 PRO A O 1
ATOM 608 N N . VAL A 1 78 ? 4.595 -20.899 -30.373 1.00 51.69 78 VAL A N 1
ATOM 609 C CA . VAL A 1 78 ? 3.829 -22.106 -30.764 1.00 51.69 78 VAL A CA 1
ATOM 610 C C . VAL A 1 78 ? 3.379 -23.095 -29.686 1.00 51.69 78 VAL A C 1
ATOM 612 O O . VAL A 1 78 ? 4.207 -23.837 -29.121 1.00 51.69 78 VAL A O 1
#

pLDDT: mean 78.23, std 17.97, range [39.81, 96.25]